Protein AF-A0A147B7X8-F1 (afdb_monomer)

Solvent-accessible surface area (backbone atoms only — not comparable to full-atom values): 8414 Å² total; per-residue (Å²): 122,71,86,78,55,72,88,76,62,73,96,59,93,81,81,57,44,70,44,78,50,53,72,69,54,29,62,69,20,53,75,64,99,87,59,79,82,54,94,42,54,42,34,24,42,62,77,42,62,67,70,49,80,91,42,62,67,34,79,42,70,47,73,46,97,89,67,48,78,41,76,50,23,33,30,76,48,64,52,85,49,54,84,46,90,69,46,33,38,33,18,44,26,45,75,69,42,41,68,60,52,55,50,48,71,70,24,69,88,37,72,71,54,34,51,57,53,58,71,67,50,75,65,58,47,78,79,54,41,92,52,58,70,77,76,78,110

Organism: NCBI:txid360319

Secondary structure (DSSP, 8-state):
--TT-GGG--SS----EEEEPPHHHHHHH---SS-SPPTTEEEEEEEES---GGGTT-EEEEE-TTS-EEEEEEEEE--SSTT-TTS-EEEEEHHHHHHHHHHHHHHTT-HHHHHHHHHTS--HHHHH-S-GGGT--

Foldseek 3Di:
DQPPPPVPDDPDDDDFDKDFDDQVLQQQQADDPADGDDPQKTWIDTPGDWDDLVCQQPFDWDQDPVGDIDTQFGFHDADSPGPPRSHTGITGGPVVCVVLVVLCVVCVVPPVSNVVSVVPPPPVCSVCNPCCVVNND

Structure (mmCIF, N/CA/C/O backbone):
data_AF-A0A147B7X8-F1
#
_entry.id   AF-A0A147B7X8-F1
#
loop_
_atom_site.group_PDB
_atom_site.id
_atom_site.type_symbol
_atom_site.label_atom_id
_atom_site.label_alt_id
_atom_site.label_comp_id
_atom_site.label_asym_id
_atom_site.label_entity_id
_atom_site.label_seq_id
_atom_site.pdbx_PDB_ins_code
_atom_site.Cartn_x
_atom_site.Cartn_y
_atom_site.Cartn_z
_atom_site.occupancy
_atom_site.B_iso_or_equiv
_atom_site.auth_seq_id
_atom_site.auth_comp_id
_atom_site.auth_asym_id
_atom_site.auth_atom_id
_atom_site.pdbx_PDB_model_num
ATOM 1 N N . THR A 1 1 ? 10.239 11.607 -16.639 1.00 50.25 1 THR A N 1
ATOM 2 C CA . THR A 1 1 ? 9.540 12.901 -16.624 1.00 50.25 1 THR A CA 1
ATOM 3 C C . THR A 1 1 ? 9.270 13.270 -15.187 1.00 50.25 1 THR A C 1
ATOM 5 O O . THR A 1 1 ? 9.024 12.400 -14.356 1.00 50.25 1 THR A O 1
ATOM 8 N N . ASP A 1 2 ? 9.423 14.541 -14.876 1.00 51.97 2 ASP A N 1
ATOM 9 C CA . ASP A 1 2 ? 9.331 15.097 -13.540 1.00 51.97 2 ASP A CA 1
ATOM 10 C C . ASP A 1 2 ? 7.841 15.325 -13.269 1.00 51.97 2 ASP A C 1
ATOM 12 O O . ASP A 1 2 ? 7.163 16.020 -14.020 1.00 51.97 2 ASP A O 1
ATOM 16 N N . ALA A 1 3 ? 7.307 14.690 -12.229 1.00 53.94 3 ALA A N 1
ATOM 17 C CA . ALA A 1 3 ? 5.871 14.491 -12.006 1.00 53.94 3 ALA A CA 1
ATOM 18 C C . ALA A 1 3 ? 5.062 15.749 -11.601 1.00 53.94 3 ALA A C 1
ATOM 20 O O . ALA A 1 3 ? 4.069 15.633 -10.891 1.00 53.94 3 ALA A O 1
ATOM 21 N N . TRP A 1 4 ? 5.509 16.943 -11.991 1.00 56.34 4 TRP A N 1
ATOM 22 C CA . TRP A 1 4 ? 4.797 18.214 -11.796 1.00 56.34 4 TRP A CA 1
ATOM 23 C C . TRP A 1 4 ? 4.257 18.806 -13.102 1.00 56.34 4 TRP A C 1
ATOM 25 O O . TRP A 1 4 ? 3.535 19.799 -13.070 1.00 56.34 4 TRP A O 1
ATOM 35 N N . ASP A 1 5 ? 4.594 18.216 -14.250 1.00 63.38 5 ASP A N 1
ATOM 36 C CA . ASP A 1 5 ? 4.048 18.638 -15.534 1.00 63.38 5 ASP A CA 1
ATOM 37 C C . ASP A 1 5 ? 2.617 18.107 -15.702 1.00 63.38 5 ASP A C 1
ATOM 39 O O . ASP A 1 5 ? 2.396 16.944 -16.060 1.00 63.38 5 ASP A O 1
ATOM 43 N N . SER A 1 6 ? 1.636 18.970 -15.436 1.00 62.78 6 SER A N 1
ATOM 44 C CA . SER A 1 6 ? 0.208 18.665 -15.568 1.00 62.78 6 SER A CA 1
ATOM 45 C C . SER A 1 6 ? -0.198 18.264 -16.990 1.00 62.78 6 SER A C 1
ATOM 47 O O . SER A 1 6 ? -1.221 17.603 -17.159 1.00 62.78 6 SER A O 1
ATOM 49 N N . SER A 1 7 ? 0.613 18.587 -18.007 1.00 64.75 7 SER A N 1
ATOM 50 C CA . SER A 1 7 ? 0.368 18.168 -19.391 1.00 64.75 7 SER A CA 1
ATOM 51 C C . SER A 1 7 ? 0.548 16.660 -19.613 1.00 64.75 7 SER A C 1
ATOM 53 O O . SER A 1 7 ? 0.085 16.127 -20.619 1.00 64.75 7 SER A O 1
ATOM 55 N N . SER A 1 8 ? 1.168 15.961 -18.655 1.00 70.56 8 SER A N 1
ATOM 56 C CA . SER A 1 8 ? 1.375 14.508 -18.685 1.00 70.56 8 SER A CA 1
ATOM 57 C C . SER A 1 8 ? 0.292 13.695 -17.960 1.00 70.56 8 SER A C 1
ATOM 59 O O . SER A 1 8 ? 0.359 12.464 -17.953 1.00 70.56 8 SER A O 1
ATOM 61 N N . LEU A 1 9 ? -0.713 14.350 -17.363 1.00 79.12 9 LEU A N 1
ATOM 62 C CA . LEU A 1 9 ? -1.795 13.677 -16.640 1.00 79.12 9 LEU A CA 1
ATOM 63 C C . LEU A 1 9 ? -2.852 13.108 -17.590 1.00 79.12 9 LEU A C 1
ATOM 65 O O . LEU A 1 9 ? -3.334 13.785 -18.500 1.00 79.12 9 LEU A O 1
ATOM 69 N N . SER A 1 10 ? -3.267 11.868 -17.331 1.00 84.94 10 SER A N 1
ATOM 70 C CA . SER A 1 10 ? -4.380 11.252 -18.050 1.00 84.94 10 SER A CA 1
ATOM 71 C C . SER A 1 10 ? -5.718 11.811 -17.568 1.00 84.94 10 SER A C 1
ATOM 73 O O . SER A 1 10 ? -5.961 11.920 -16.370 1.00 84.94 10 SER A O 1
ATOM 75 N N . GLN A 1 11 ? -6.614 12.113 -18.510 1.00 88.44 11 GLN A N 1
ATOM 76 C CA . GLN A 1 11 ? -8.005 12.497 -18.226 1.00 88.44 11 GLN A CA 1
ATOM 77 C C . GLN A 1 11 ? -8.935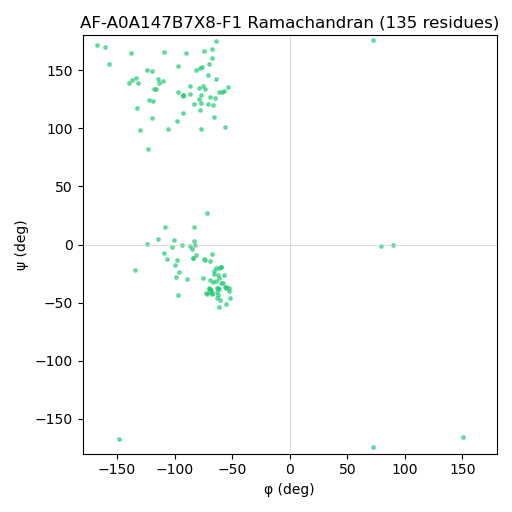 11.283 -18.058 1.00 88.44 11 GLN A C 1
ATOM 79 O O . GLN A 1 11 ? -10.122 11.435 -17.778 1.00 88.44 11 GLN A O 1
ATOM 84 N N . VAL A 1 12 ? -8.413 10.074 -18.267 1.00 91.75 12 VAL A N 1
ATOM 85 C CA . VAL A 1 12 ? -9.138 8.813 -18.095 1.00 91.75 12 VAL A CA 1
ATOM 86 C C . VAL A 1 12 ? -8.397 7.919 -17.113 1.00 91.75 12 VAL A C 1
ATOM 88 O O . VAL A 1 12 ? -7.170 7.983 -17.013 1.00 91.75 12 VAL A O 1
ATOM 91 N N . LEU A 1 13 ? -9.144 7.077 -16.397 1.00 92.38 13 LEU A N 1
ATOM 92 C CA . LEU A 1 13 ? -8.565 6.128 -15.453 1.00 92.38 13 LEU A CA 1
ATOM 93 C C . LEU A 1 13 ? -7.594 5.187 -16.175 1.00 92.38 13 LEU A C 1
ATOM 95 O O . LEU A 1 13 ? -7.931 4.600 -17.204 1.00 92.38 13 LEU A O 1
ATOM 99 N N . MET A 1 14 ? -6.404 5.043 -15.601 1.00 93.56 14 MET A N 1
ATOM 100 C CA . MET A 1 14 ? -5.349 4.170 -16.101 1.00 93.56 14 MET A CA 1
ATOM 101 C C . MET A 1 14 ? -5.169 2.970 -15.172 1.00 93.56 14 MET A C 1
ATOM 103 O O . MET A 1 14 ? -5.646 2.958 -14.040 1.00 93.56 14 MET A O 1
ATOM 107 N N . GLN A 1 15 ? -4.455 1.959 -15.657 1.00 94.31 15 GLN A N 1
ATOM 108 C CA . GLN A 1 15 ? -4.084 0.785 -14.879 1.00 94.31 15 GLN A CA 1
ATOM 109 C C . GLN A 1 15 ? -2.594 0.505 -15.067 1.00 94.31 15 GLN A C 1
ATOM 111 O O . GLN A 1 15 ? -2.084 0.581 -16.186 1.00 94.31 15 GLN A O 1
ATOM 116 N N . ALA A 1 16 ? -1.923 0.145 -13.974 1.00 94.19 16 ALA A N 1
ATOM 117 C CA . ALA A 1 16 ? -0.580 -0.412 -13.991 1.00 94.19 16 ALA A CA 1
ATOM 118 C C . ALA A 1 16 ? -0.611 -1.858 -13.483 1.00 94.19 16 ALA A C 1
ATOM 120 O O . ALA A 1 16 ? -1.364 -2.195 -12.567 1.00 94.19 16 ALA A O 1
ATOM 121 N N . GLU A 1 17 ? 0.203 -2.715 -14.085 1.00 96.19 17 GLU A N 1
ATOM 122 C CA . GLU A 1 17 ? 0.459 -4.060 -13.585 1.00 96.19 17 GLU A CA 1
ATOM 123 C C . GLU A 1 17 ? 1.686 -4.040 -12.680 1.00 96.19 17 GLU A C 1
ATOM 125 O O . GLU A 1 17 ? 2.750 -3.556 -13.075 1.00 96.19 17 GLU A O 1
ATOM 130 N N . MET A 1 18 ? 1.526 -4.578 -11.473 1.00 95.31 18 MET A N 1
ATOM 131 C CA . MET A 1 18 ? 2.523 -4.521 -10.411 1.00 95.31 18 MET A CA 1
ATOM 132 C C . MET A 1 18 ? 2.987 -5.928 -10.031 1.00 95.31 18 MET A C 1
ATOM 134 O O . MET A 1 18 ? 2.174 -6.823 -9.800 1.00 95.31 18 MET A O 1
ATOM 138 N N . GLU A 1 19 ? 4.296 -6.108 -9.899 1.00 95.94 19 GLU A N 1
ATOM 139 C CA . GLU A 1 19 ? 4.913 -7.291 -9.305 1.00 95.94 19 GLU A CA 1
ATOM 140 C C . GLU A 1 19 ? 5.143 -7.050 -7.809 1.00 95.94 19 GLU A C 1
ATOM 142 O O . GLU A 1 19 ? 5.768 -6.055 -7.439 1.00 95.94 19 GLU A O 1
ATOM 147 N N . VAL A 1 20 ? 4.692 -7.969 -6.950 1.00 96.50 20 VAL A N 1
ATOM 148 C CA . VAL A 1 20 ? 5.033 -7.969 -5.516 1.00 96.50 20 VAL A CA 1
ATOM 149 C C . VAL A 1 20 ? 6.453 -8.504 -5.330 1.00 96.50 20 VAL A C 1
ATOM 151 O O . VAL A 1 20 ? 6.796 -9.575 -5.833 1.00 96.50 20 VAL A O 1
ATOM 154 N N . LEU A 1 21 ? 7.289 -7.760 -4.608 1.00 96.12 21 LEU A N 1
ATOM 155 C CA . LEU A 1 21 ? 8.690 -8.112 -4.387 1.00 96.12 21 LEU A CA 1
ATOM 156 C C . LEU A 1 21 ? 8.842 -9.139 -3.257 1.00 96.12 21 LEU A C 1
ATOM 158 O O . LEU A 1 21 ? 8.079 -9.140 -2.295 1.00 96.12 21 LEU A O 1
ATOM 162 N N . SER A 1 22 ? 9.884 -9.973 -3.340 1.00 95.25 22 SER A N 1
ATOM 163 C CA . SER A 1 22 ? 10.314 -10.784 -2.194 1.00 95.25 22 SER A CA 1
ATOM 164 C C . SER A 1 22 ? 10.876 -9.889 -1.079 1.00 95.25 22 SER A C 1
ATOM 166 O O . SER A 1 22 ? 11.312 -8.769 -1.377 1.00 95.25 22 SER A O 1
ATOM 168 N N . PRO A 1 23 ? 10.949 -10.364 0.176 1.00 90.75 23 PRO A N 1
ATOM 169 C CA . PRO A 1 23 ? 11.540 -9.602 1.277 1.00 90.75 23 PRO A CA 1
ATOM 170 C C . PRO A 1 23 ? 12.956 -9.086 0.977 1.00 90.75 23 PRO A C 1
ATOM 172 O O . PRO A 1 23 ? 13.272 -7.932 1.253 1.00 90.75 23 PRO A O 1
ATOM 175 N N . GLU A 1 24 ? 13.797 -9.888 0.320 1.00 92.19 24 GLU A N 1
ATOM 176 C CA . GLU A 1 24 ? 15.175 -9.511 -0.027 1.00 92.19 24 GLU A CA 1
ATOM 177 C C . GLU A 1 24 ? 15.200 -8.395 -1.075 1.00 92.19 24 GLU A C 1
ATOM 179 O O . GLU A 1 24 ? 15.986 -7.449 -0.983 1.00 92.19 24 GLU A O 1
ATOM 184 N N . ARG A 1 25 ? 14.320 -8.485 -2.082 1.00 93.69 25 ARG A N 1
ATOM 185 C CA . ARG A 1 25 ? 14.181 -7.451 -3.115 1.00 93.69 25 ARG A CA 1
ATOM 186 C C . ARG A 1 25 ? 13.574 -6.176 -2.543 1.00 93.69 25 ARG A C 1
ATOM 188 O O . ARG A 1 25 ? 14.026 -5.101 -2.916 1.00 93.69 25 ARG A O 1
ATOM 195 N N . CYS A 1 26 ? 12.605 -6.291 -1.638 1.00 92.44 26 CYS A N 1
ATOM 196 C CA . CYS A 1 26 ? 12.027 -5.167 -0.911 1.00 92.44 26 CYS A CA 1
ATOM 197 C C . CYS A 1 26 ? 13.099 -4.474 -0.072 1.00 92.44 26 CYS A C 1
ATOM 199 O O . CYS A 1 26 ? 13.364 -3.309 -0.309 1.00 92.44 26 CYS A O 1
ATOM 201 N N . SER A 1 27 ? 13.830 -5.187 0.788 1.00 89.31 27 SER A N 1
ATOM 202 C CA . SER A 1 27 ? 14.930 -4.615 1.582 1.00 89.31 27 SER A CA 1
ATOM 203 C C . SER A 1 27 ? 15.997 -3.923 0.716 1.00 89.31 27 SER A C 1
ATOM 205 O O . SER A 1 27 ? 16.512 -2.858 1.064 1.00 89.31 27 SER A O 1
ATOM 207 N N . ARG A 1 28 ? 16.303 -4.489 -0.459 1.00 90.56 28 ARG A N 1
ATOM 208 C CA . ARG A 1 28 ? 17.246 -3.889 -1.407 1.00 90.56 28 ARG A CA 1
ATOM 209 C C . ARG A 1 28 ? 16.693 -2.644 -2.101 1.00 90.56 28 ARG A C 1
ATOM 211 O O . ARG A 1 28 ? 17.458 -1.703 -2.273 1.00 90.56 28 ARG A O 1
ATOM 218 N N . ASP A 1 29 ? 15.438 -2.646 -2.539 1.00 90.50 29 ASP A N 1
ATOM 219 C CA . ASP A 1 29 ? 14.862 -1.599 -3.402 1.00 90.50 29 ASP A CA 1
ATOM 220 C C . ASP A 1 29 ? 14.064 -0.548 -2.599 1.00 90.50 29 ASP A C 1
ATOM 222 O O . ASP A 1 29 ? 13.754 0.538 -3.098 1.00 90.50 29 ASP A O 1
ATOM 226 N N . PHE A 1 30 ? 13.766 -0.837 -1.332 1.00 86.50 30 PHE A N 1
ATOM 227 C CA . PHE A 1 30 ? 13.255 0.109 -0.353 1.00 86.50 30 PHE A CA 1
ATOM 228 C C . PHE A 1 30 ? 14.381 1.075 0.015 1.00 86.50 30 PHE A C 1
ATOM 230 O O . PHE A 1 30 ? 15.486 0.701 0.427 1.00 86.50 30 PHE A O 1
ATOM 237 N N . ARG A 1 31 ? 14.126 2.358 -0.219 1.00 75.31 31 ARG A N 1
ATOM 238 C CA . ARG A 1 31 ? 15.089 3.435 -0.001 1.00 75.31 31 ARG A CA 1
ATOM 239 C C . ARG A 1 31 ? 14.381 4.509 0.826 1.00 75.31 31 ARG A C 1
ATOM 241 O O . ARG A 1 31 ? 13.614 5.263 0.227 1.00 75.31 31 ARG A O 1
ATOM 248 N N . PRO A 1 32 ? 14.587 4.534 2.150 1.00 63.88 32 PRO A N 1
ATOM 249 C CA . PRO A 1 32 ? 13.851 5.380 3.092 1.00 63.88 32 PRO A CA 1
ATOM 250 C C . PRO A 1 32 ? 14.040 6.897 2.900 1.00 63.88 32 PRO A C 1
ATOM 252 O O . PRO A 1 32 ? 14.848 7.334 2.069 1.00 63.88 32 PRO A O 1
ATOM 255 N N . PRO A 1 33 ? 13.296 7.697 3.687 1.00 52.88 33 PRO A N 1
ATOM 256 C CA . PRO A 1 33 ? 13.963 8.515 4.706 1.00 52.88 33 PRO A CA 1
ATOM 257 C C . PRO A 1 33 ? 13.994 7.917 6.134 1.00 52.88 33 PRO A C 1
ATOM 259 O O . PRO A 1 33 ? 14.964 8.194 6.831 1.00 52.88 33 PRO A O 1
ATOM 262 N N . ASP A 1 34 ? 13.084 7.006 6.526 1.00 55.88 34 ASP A N 1
ATOM 263 C CA . ASP A 1 34 ? 12.898 6.638 7.950 1.00 55.88 34 ASP A CA 1
ATOM 264 C C . ASP A 1 34 ? 13.226 5.200 8.437 1.00 55.88 34 ASP A C 1
ATOM 266 O O . ASP A 1 34 ? 13.036 4.928 9.621 1.00 55.88 34 ASP A O 1
ATOM 270 N N . GLY A 1 35 ? 13.769 4.275 7.630 1.00 70.00 35 GLY A N 1
ATOM 271 C CA . GLY A 1 35 ? 14.153 2.939 8.139 1.00 70.00 35 GLY A CA 1
ATOM 272 C C . GLY A 1 35 ? 14.083 1.783 7.134 1.00 70.00 35 GLY A C 1
ATOM 273 O O . GLY A 1 35 ? 14.052 2.026 5.929 1.00 70.00 35 GLY A O 1
ATOM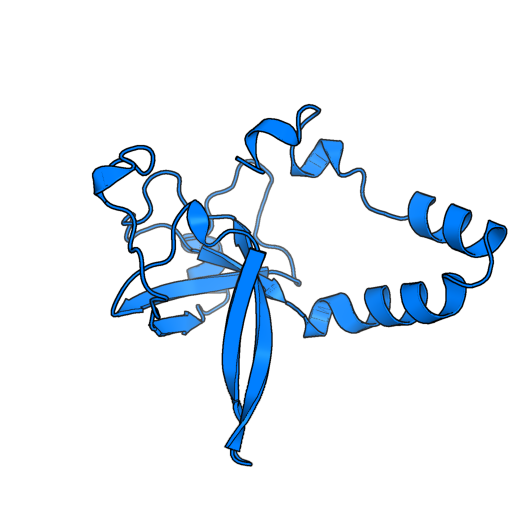 274 N N . PRO A 1 36 ? 14.133 0.516 7.585 1.00 82.06 36 PRO A N 1
ATOM 275 C CA . PRO A 1 36 ? 13.761 -0.627 6.748 1.00 82.06 36 PRO A CA 1
ATOM 276 C C . PRO A 1 36 ? 12.252 -0.617 6.439 1.00 82.06 36 PRO A C 1
ATOM 278 O O . PRO A 1 36 ? 11.503 0.138 7.049 1.00 82.06 36 PRO A O 1
ATOM 281 N N . ALA A 1 37 ? 11.819 -1.456 5.495 1.00 84.75 37 ALA A N 1
ATOM 282 C CA . ALA A 1 37 ? 10.394 -1.713 5.288 1.00 84.75 37 ALA A CA 1
ATOM 283 C C . ALA A 1 37 ? 9.795 -2.394 6.528 1.00 84.75 37 ALA A C 1
ATOM 285 O O . ALA A 1 37 ? 10.451 -3.242 7.140 1.00 84.75 37 ALA A O 1
ATOM 286 N N . GLU A 1 38 ? 8.567 -2.028 6.864 1.00 85.94 38 GLU A N 1
ATOM 287 C CA . GLU A 1 38 ? 7.820 -2.560 8.000 1.00 85.94 38 GLU A CA 1
ATOM 288 C C . GLU A 1 38 ? 6.991 -3.788 7.592 1.00 85.94 38 GLU A C 1
ATOM 290 O O . GLU A 1 38 ? 6.733 -4.024 6.412 1.00 85.94 38 GLU A O 1
ATOM 295 N N . ASP A 1 39 ? 6.510 -4.570 8.561 1.00 86.25 39 ASP A N 1
ATOM 296 C CA . ASP A 1 39 ? 5.732 -5.794 8.282 1.00 86.25 39 ASP A CA 1
ATOM 297 C C . ASP A 1 39 ? 4.393 -5.521 7.568 1.00 86.25 39 ASP A C 1
ATOM 299 O O . ASP A 1 39 ? 3.808 -6.409 6.943 1.00 86.25 39 ASP A O 1
ATOM 303 N N . TYR A 1 40 ? 3.894 -4.286 7.648 1.00 89.19 40 TYR A N 1
ATOM 304 C CA . TYR A 1 40 ? 2.704 -3.847 6.924 1.00 89.19 40 TYR A CA 1
ATOM 305 C C . TYR A 1 40 ? 3.002 -3.340 5.506 1.00 89.19 40 TYR A C 1
ATOM 307 O O . TYR A 1 40 ? 2.060 -2.995 4.791 1.00 89.19 40 TYR A O 1
ATOM 315 N N . ASP A 1 41 ? 4.263 -3.308 5.073 1.00 91.62 41 ASP A N 1
ATOM 316 C CA . ASP A 1 41 ? 4.648 -2.829 3.750 1.00 91.62 41 ASP A CA 1
ATOM 317 C C . ASP A 1 41 ? 4.578 -3.921 2.684 1.00 91.62 41 ASP A C 1
ATOM 319 O O . ASP A 1 41 ? 5.173 -4.994 2.777 1.00 91.62 41 ASP A O 1
ATOM 323 N N . ILE A 1 42 ? 3.910 -3.593 1.582 1.00 95.75 42 ILE A N 1
ATOM 324 C CA . ILE A 1 42 ? 3.928 -4.363 0.344 1.00 95.75 42 ILE A CA 1
ATOM 325 C C . ILE A 1 42 ? 4.781 -3.596 -0.663 1.00 95.75 42 ILE A C 1
ATOM 327 O O . ILE A 1 42 ? 4.326 -2.652 -1.314 1.00 95.75 42 ILE A O 1
ATOM 331 N N . CYS A 1 43 ? 6.031 -4.025 -0.811 1.00 95.12 43 CYS A N 1
ATOM 332 C CA . CYS A 1 43 ? 6.917 -3.536 -1.858 1.00 95.12 43 CYS A CA 1
ATOM 333 C C . CYS A 1 43 ? 6.527 -4.097 -3.227 1.00 95.12 43 CYS A C 1
ATOM 335 O O . CYS A 1 43 ? 6.367 -5.308 -3.400 1.00 95.12 43 CYS A O 1
ATOM 337 N N . THR A 1 44 ? 6.484 -3.226 -4.229 1.00 95.75 44 THR A N 1
ATOM 338 C CA . THR A 1 44 ? 6.142 -3.586 -5.605 1.00 95.75 44 THR A CA 1
ATOM 339 C C . THR A 1 44 ? 7.035 -2.900 -6.638 1.00 95.75 44 THR A C 1
ATOM 341 O O . THR A 1 44 ? 7.728 -1.921 -6.337 1.00 95.75 44 THR A O 1
ATOM 344 N N . LYS A 1 45 ? 7.002 -3.407 -7.875 1.00 93.69 45 LYS A N 1
ATOM 345 C CA . LYS A 1 45 ? 7.529 -2.737 -9.074 1.00 93.69 45 LYS A CA 1
ATOM 346 C C . LYS A 1 45 ? 6.535 -2.805 -10.225 1.00 93.69 45 LYS A C 1
ATOM 348 O O . LYS A 1 45 ?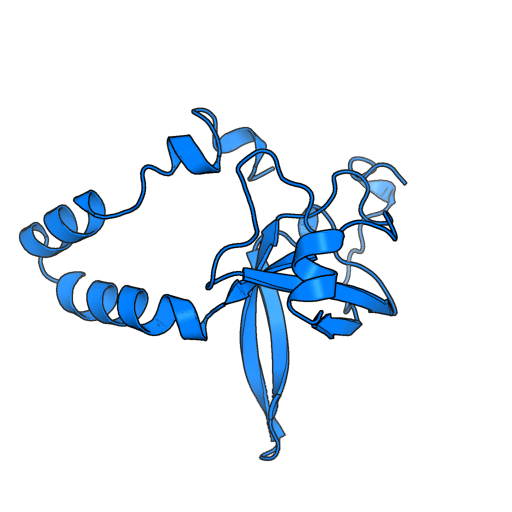 5.862 -3.817 -10.395 1.00 93.69 45 LYS A O 1
ATOM 353 N N . GLY A 1 46 ? 6.464 -1.737 -11.017 1.00 92.00 46 GLY A N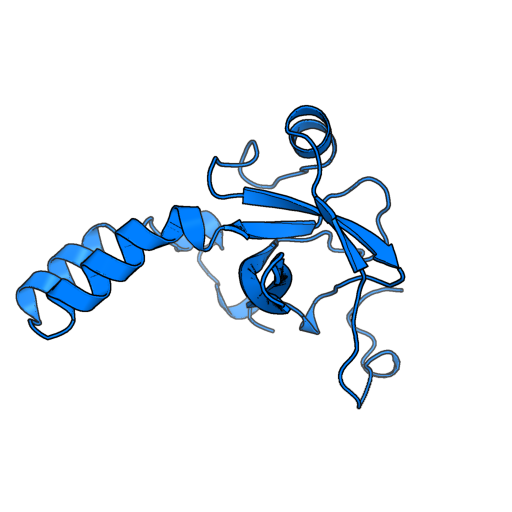 1
ATOM 354 C CA . GLY A 1 46 ? 5.661 -1.713 -12.238 1.00 92.00 46 GLY A CA 1
ATOM 355 C C . GLY A 1 46 ? 6.266 -2.619 -13.310 1.00 92.00 46 GLY A C 1
ATOM 356 O O . GLY A 1 46 ? 7.447 -2.495 -13.633 1.00 92.00 46 GLY A O 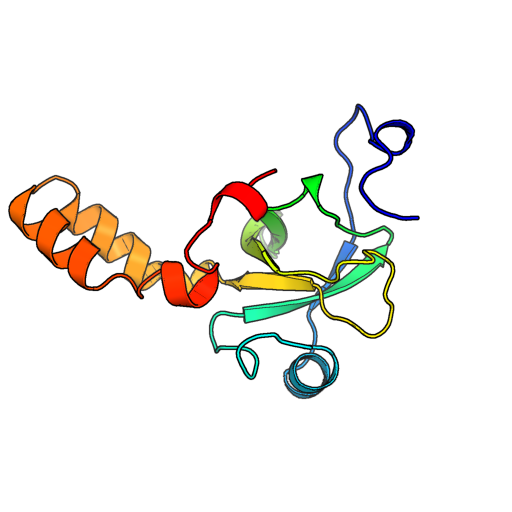1
ATOM 357 N N . VAL A 1 47 ? 5.455 -3.527 -13.847 1.00 92.56 47 VAL A N 1
ATOM 358 C CA . VAL A 1 47 ? 5.797 -4.396 -14.986 1.00 92.56 47 VAL A CA 1
ATOM 359 C C . VAL A 1 47 ? 5.250 -3.796 -16.279 1.00 92.56 47 VAL A C 1
ATOM 361 O O . VAL A 1 47 ? 5.956 -3.716 -17.285 1.00 92.56 47 VAL A O 1
ATOM 364 N N . HIS A 1 48 ? 4.008 -3.308 -16.233 1.00 91.25 48 HIS A N 1
ATOM 365 C CA . HIS A 1 48 ? 3.358 -2.604 -17.333 1.00 91.25 48 HIS A CA 1
ATOM 366 C C . HIS A 1 48 ? 2.704 -1.328 -16.818 1.00 91.25 48 HIS A C 1
ATOM 368 O O . HIS A 1 48 ? 1.792 -1.377 -15.999 1.00 91.25 48 HIS A O 1
ATOM 374 N N . GLY A 1 49 ? 3.168 -0.179 -17.306 1.00 88.69 49 GLY A N 1
ATOM 375 C CA . GLY A 1 49 ? 2.800 1.105 -16.717 1.00 88.69 49 GLY A CA 1
ATOM 376 C C . GLY A 1 49 ? 3.476 1.326 -15.364 1.00 88.69 49 GLY A C 1
ATOM 377 O O . GLY A 1 49 ? 4.354 0.568 -14.949 1.00 88.69 49 GLY A O 1
ATOM 378 N N . ASN A 1 50 ? 3.110 2.417 -14.702 1.00 88.75 50 ASN A N 1
ATOM 379 C CA . ASN A 1 50 ? 3.672 2.785 -13.413 1.00 88.75 50 ASN A CA 1
ATOM 380 C C . ASN A 1 50 ? 2.709 3.707 -12.664 1.00 88.75 50 ASN A C 1
ATOM 382 O O . ASN A 1 50 ? 1.927 4.402 -13.310 1.00 88.75 50 ASN A O 1
ATOM 386 N N . VAL A 1 51 ? 2.797 3.732 -11.336 1.00 88.88 51 VAL A N 1
ATOM 387 C CA . VAL A 1 51 ? 2.046 4.686 -10.506 1.00 88.88 51 VAL A CA 1
ATOM 388 C C . VAL A 1 51 ? 2.928 5.882 -10.161 1.00 88.88 51 VAL A C 1
ATOM 390 O O . VAL A 1 51 ? 4.162 5.795 -10.158 1.00 88.88 51 VAL A O 1
ATOM 393 N N . CYS A 1 52 ? 2.306 7.023 -9.906 1.00 86.94 52 CYS A N 1
ATOM 394 C CA . CYS A 1 52 ? 3.004 8.272 -9.648 1.00 86.94 52 CYS A CA 1
ATOM 395 C C . CYS A 1 52 ? 2.216 9.158 -8.672 1.00 86.94 52 CYS A C 1
ATOM 397 O O . CYS A 1 52 ? 1.290 8.703 -8.012 1.00 86.94 52 CYS A O 1
ATOM 399 N N . LYS A 1 53 ? 2.600 10.431 -8.534 1.00 79.44 53 LYS A N 1
ATOM 400 C CA . LYS A 1 53 ? 2.112 11.322 -7.462 1.00 79.44 53 LYS A CA 1
ATOM 401 C C . LYS A 1 53 ? 0.587 11.414 -7.332 1.00 79.44 53 LYS A C 1
ATOM 403 O O . LYS A 1 53 ? 0.086 11.452 -6.215 1.00 79.44 53 LYS A O 1
ATOM 408 N N . HIS A 1 54 ? -0.131 11.394 -8.453 1.00 84.94 54 HIS A N 1
ATOM 409 C CA . HIS A 1 54 ? -1.594 11.509 -8.485 1.00 84.94 54 HIS A CA 1
ATOM 410 C C . HIS A 1 54 ? -2.323 10.183 -8.212 1.00 84.94 54 HIS A C 1
ATOM 412 O O . HIS A 1 54 ? -3.548 10.163 -8.172 1.00 84.94 54 HIS A O 1
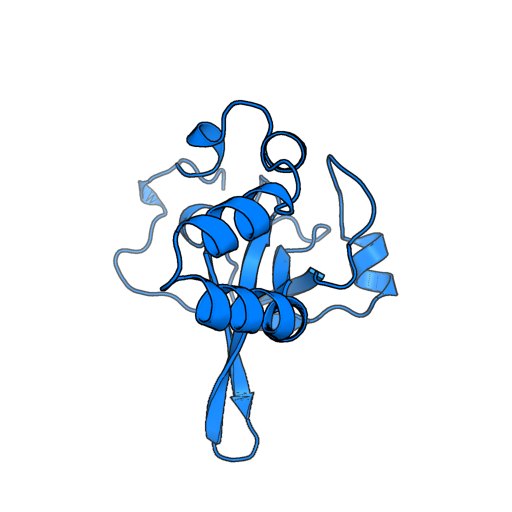ATOM 418 N N . ASP A 1 55 ? -1.580 9.097 -7.993 1.00 89.62 55 ASP A N 1
ATOM 419 C CA . ASP A 1 55 ? -2.114 7.790 -7.609 1.00 89.62 55 ASP A CA 1
ATOM 420 C C . ASP A 1 55 ? -1.968 7.530 -6.098 1.00 89.62 55 ASP A C 1
ATOM 422 O O . ASP A 1 55 ? -2.276 6.433 -5.633 1.00 89.62 55 ASP A O 1
ATOM 426 N N . SER A 1 56 ? -1.466 8.499 -5.318 1.00 89.88 56 SER A N 1
ATOM 427 C CA . SER A 1 56 ? -1.310 8.379 -3.859 1.00 89.88 56 SER A CA 1
ATOM 428 C C . SER A 1 56 ? -2.657 8.064 -3.197 1.00 89.88 56 SER A C 1
ATOM 430 O O . SER A 1 56 ? -3.668 8.693 -3.500 1.00 89.88 56 SER A O 1
ATOM 432 N N . GLY A 1 57 ? -2.693 7.065 -2.313 1.00 92.88 57 GLY A N 1
ATOM 433 C CA . GLY A 1 57 ? -3.932 6.503 -1.762 1.00 92.88 57 GLY A CA 1
ATOM 434 C C . GLY A 1 57 ? -4.653 5.516 -2.693 1.00 92.88 57 GLY A C 1
ATOM 435 O O . GLY A 1 57 ? -5.685 4.958 -2.326 1.00 92.88 57 GLY A O 1
ATOM 436 N N . GLY A 1 58 ? -4.123 5.277 -3.894 1.00 95.06 58 GLY A N 1
ATOM 437 C CA . GLY A 1 58 ? -4.694 4.381 -4.892 1.00 95.06 58 GLY A CA 1
ATOM 438 C C . GLY A 1 58 ? -4.601 2.895 -4.511 1.00 95.06 58 GLY A C 1
ATOM 439 O O . GLY A 1 58 ? -3.727 2.494 -3.733 1.00 95.06 58 GLY A O 1
ATOM 440 N N . PRO A 1 59 ? -5.494 2.049 -5.057 1.00 97.12 59 PRO A N 1
ATOM 441 C CA . PRO A 1 59 ? -5.625 0.664 -4.628 1.00 97.12 59 PRO A CA 1
ATOM 442 C C . PRO A 1 59 ? -4.660 -0.288 -5.354 1.00 97.12 59 PRO A C 1
ATOM 444 O O . PRO A 1 59 ? -4.563 -0.288 -6.580 1.00 97.12 59 PRO A O 1
ATOM 447 N N . LEU A 1 60 ? -4.034 -1.198 -4.604 1.00 97.88 60 LEU A N 1
ATOM 448 C CA . LEU A 1 60 ? -3.438 -2.425 -5.140 1.00 97.88 60 LEU A CA 1
ATOM 449 C C . LEU A 1 60 ? -4.470 -3.548 -5.061 1.00 97.88 60 LEU A C 1
ATOM 451 O O . LEU A 1 60 ? -4.837 -3.985 -3.968 1.00 97.88 60 LEU A O 1
ATOM 455 N N . VAL A 1 61 ? -4.930 -4.034 -6.213 1.00 97.88 61 VAL A N 1
ATOM 456 C CA . VAL A 1 61 ? -5.971 -5.068 -6.294 1.00 97.88 61 VAL A CA 1
ATOM 457 C C . VAL A 1 61 ? -5.483 -6.325 -6.996 1.00 97.88 61 VAL A C 1
ATOM 459 O O . VAL A 1 61 ? -4.672 -6.274 -7.919 1.00 97.88 61 VAL A O 1
ATOM 462 N N . ARG A 1 62 ? -6.031 -7.473 -6.595 1.00 96.75 62 ARG A N 1
ATOM 463 C CA . ARG A 1 62 ? -5.813 -8.754 -7.274 1.00 96.75 62 ARG A CA 1
ATOM 464 C C . ARG A 1 62 ? -7.121 -9.516 -7.399 1.00 96.75 62 ARG A C 1
ATOM 466 O O . ARG A 1 62 ? -7.939 -9.523 -6.481 1.00 96.75 62 ARG A O 1
ATOM 473 N N . LYS A 1 63 ? -7.302 -10.190 -8.534 1.00 97.06 63 LYS A N 1
ATOM 474 C CA . LYS A 1 63 ? -8.428 -11.100 -8.737 1.00 97.06 63 LYS A CA 1
ATOM 475 C C . LYS A 1 63 ? -8.169 -12.425 -8.013 1.00 97.06 63 LYS A C 1
ATOM 477 O O . LYS A 1 63 ? -7.151 -13.077 -8.256 1.00 97.06 63 LYS A O 1
ATOM 482 N N . SER A 1 64 ? -9.057 -12.813 -7.106 1.00 95.31 64 SER A N 1
ATOM 483 C CA . SER A 1 64 ? -9.015 -14.089 -6.391 1.00 95.31 64 SER A CA 1
ATOM 484 C C . SER A 1 64 ? -9.443 -15.253 -7.289 1.00 95.31 64 SER A C 1
ATOM 486 O O . SER A 1 64 ? -9.998 -15.063 -8.373 1.00 95.31 64 SER A O 1
ATOM 488 N N . ALA A 1 65 ? -9.178 -16.484 -6.839 1.00 95.75 65 ALA A N 1
ATOM 489 C CA . ALA A 1 65 ? -9.481 -17.703 -7.597 1.00 95.75 65 ALA A CA 1
ATOM 490 C C . ALA A 1 65 ? -10.985 -17.886 -7.881 1.00 95.75 65 ALA A C 1
ATOM 492 O O . ALA A 1 65 ? -11.353 -18.455 -8.903 1.00 95.75 65 ALA A O 1
ATOM 493 N N . ASP A 1 66 ? -11.845 -17.363 -7.005 1.00 96.50 66 ASP A N 1
ATOM 494 C CA . ASP A 1 66 ? -13.305 -17.331 -7.161 1.00 96.50 66 ASP A CA 1
ATOM 495 C C . ASP A 1 66 ? -13.803 -16.154 -8.028 1.00 96.50 66 ASP A C 1
ATOM 497 O O . ASP A 1 66 ? -15.004 -15.970 -8.207 1.00 96.50 66 ASP A O 1
ATOM 501 N N . GLY A 1 67 ? -12.891 -15.350 -8.583 1.00 97.12 67 GLY A N 1
ATOM 502 C CA . GLY A 1 67 ? -13.188 -14.286 -9.537 1.00 97.12 67 GLY A CA 1
ATOM 503 C C . GLY A 1 67 ? -13.487 -12.909 -8.938 1.00 97.12 67 GLY A C 1
ATOM 504 O O . GLY A 1 67 ? -13.697 -11.972 -9.713 1.00 97.12 67 GLY A O 1
ATOM 505 N N . ARG A 1 68 ? -13.479 -12.750 -7.609 1.00 97.69 68 ARG A N 1
ATOM 506 C CA . ARG A 1 68 ? -13.653 -11.442 -6.952 1.00 97.69 68 ARG A CA 1
ATOM 507 C C . ARG A 1 68 ? -12.381 -10.599 -7.039 1.00 97.69 68 ARG A C 1
ATOM 509 O O . ARG A 1 68 ? -11.280 -11.127 -7.120 1.00 97.69 68 ARG A O 1
ATOM 516 N N . TRP A 1 69 ? -12.519 -9.278 -7.017 1.00 97.38 69 TRP A N 1
ATOM 517 C CA . TRP A 1 69 ? -11.380 -8.373 -6.855 1.00 97.38 69 TRP A CA 1
ATOM 518 C C . TRP A 1 69 ? -11.207 -8.044 -5.378 1.00 97.38 69 TRP A C 1
ATOM 520 O O . TRP A 1 69 ? -12.169 -7.656 -4.718 1.00 97.38 69 TRP A O 1
ATOM 530 N N . VAL A 1 70 ? -9.992 -8.222 -4.867 1.00 97.69 70 VAL A N 1
ATOM 531 C CA . VAL A 1 70 ? -9.652 -7.998 -3.460 1.00 97.69 70 VAL A CA 1
ATOM 532 C C . VAL A 1 70 ? -8.644 -6.861 -3.367 1.00 97.69 70 VAL A C 1
ATOM 534 O O . VAL A 1 70 ? -7.667 -6.837 -4.119 1.00 97.69 70 VAL A O 1
ATOM 537 N N . LEU A 1 71 ? -8.888 -5.928 -2.446 1.00 97.50 71 LEU A N 1
ATOM 538 C CA . LEU A 1 71 ? -7.959 -4.859 -2.100 1.00 97.50 71 LEU A CA 1
ATOM 539 C C . LEU A 1 71 ? -6.867 -5.418 -1.187 1.00 97.50 71 LEU A C 1
ATOM 541 O O . LEU A 1 71 ? -7.155 -5.840 -0.070 1.00 97.50 71 LEU A O 1
ATOM 545 N N . HIS A 1 72 ? -5.628 -5.409 -1.666 1.00 97.69 72 HIS A N 1
ATOM 546 C CA . HIS A 1 72 ? -4.462 -5.897 -0.933 1.00 97.69 72 HIS A CA 1
ATOM 547 C C . HIS A 1 72 ? -3.661 -4.778 -0.271 1.00 97.69 72 HIS A C 1
ATOM 549 O O . HIS A 1 72 ? -3.018 -5.021 0.747 1.00 97.69 72 HIS A O 1
ATOM 555 N N . GLY A 1 73 ? -3.693 -3.564 -0.819 1.00 97.00 73 GLY A N 1
ATOM 556 C CA . GLY A 1 73 ? -2.998 -2.446 -0.202 1.00 97.00 73 GLY A CA 1
ATOM 557 C C . GLY A 1 73 ? -3.363 -1.081 -0.761 1.00 97.00 73 GLY A C 1
ATOM 558 O O . GLY A 1 73 ? -4.061 -0.977 -1.770 1.00 97.00 73 GLY A O 1
ATOM 559 N N . VAL A 1 74 ? -2.873 -0.045 -0.086 1.00 96.75 74 VAL A N 1
ATOM 560 C CA . VAL A 1 74 ? -3.100 1.373 -0.403 1.00 96.75 74 VAL A CA 1
ATOM 561 C C . VAL A 1 74 ? -1.753 2.058 -0.627 1.00 96.75 74 VAL A C 1
ATOM 563 O O . VAL A 1 74 ? -0.877 1.963 0.233 1.00 96.75 74 VAL A O 1
ATOM 566 N N . LEU A 1 75 ? -1.555 2.706 -1.781 1.00 93.88 75 LEU A N 1
ATOM 567 C CA . LEU A 1 75 ? -0.280 3.347 -2.127 1.00 93.88 75 LEU A CA 1
ATOM 568 C C . LEU A 1 75 ? 0.001 4.501 -1.165 1.00 93.88 75 LEU A C 1
ATOM 570 O O . LEU A 1 75 ? -0.819 5.410 -1.064 1.00 93.88 75 LEU A O 1
ATOM 574 N N . TYR A 1 76 ? 1.164 4.512 -0.515 1.00 88.31 76 TYR A N 1
ATOM 575 C CA . TYR A 1 76 ? 1.520 5.618 0.385 1.00 88.31 76 TYR A CA 1
ATOM 576 C C . TYR A 1 76 ? 2.948 6.137 0.197 1.00 88.31 76 TYR A C 1
ATOM 578 O O . TYR A 1 76 ? 3.226 7.284 0.543 1.00 88.31 76 TYR A O 1
ATOM 586 N N . LEU A 1 77 ? 3.853 5.336 -0.377 1.00 87.75 77 LEU A N 1
ATOM 587 C CA . LEU A 1 77 ? 5.244 5.733 -0.568 1.00 87.75 77 LEU A CA 1
ATOM 588 C C . LEU A 1 77 ? 5.777 5.276 -1.927 1.00 87.75 77 LEU A C 1
ATOM 590 O O . LEU A 1 77 ? 5.546 4.161 -2.392 1.00 87.75 77 LEU A O 1
ATOM 594 N N . GLY A 1 78 ? 6.539 6.157 -2.568 1.00 87.06 78 GLY A N 1
ATOM 595 C CA . GLY A 1 78 ? 7.151 5.899 -3.862 1.00 87.06 78 GLY A CA 1
ATOM 596 C C . GLY A 1 78 ? 8.323 6.835 -4.153 1.00 87.06 78 GLY A C 1
ATOM 597 O O . GLY A 1 78 ? 8.567 7.802 -3.424 1.00 87.06 78 GLY A O 1
ATOM 598 N N . PRO A 1 79 ? 9.093 6.562 -5.216 1.00 84.06 79 PRO A N 1
ATOM 599 C CA . PRO A 1 79 ? 10.217 7.401 -5.594 1.00 84.06 79 PRO A CA 1
ATOM 600 C C . PRO A 1 79 ? 9.751 8.753 -6.153 1.00 84.06 79 PRO A C 1
ATOM 602 O O . PRO A 1 79 ? 8.772 8.838 -6.888 1.00 84.06 79 PRO A O 1
ATOM 605 N N . ARG A 1 80 ? 10.521 9.822 -5.889 1.00 79.62 80 ARG A N 1
ATOM 606 C CA . ARG A 1 80 ? 10.271 11.153 -6.487 1.00 79.62 80 ARG A CA 1
ATOM 607 C C . ARG A 1 80 ? 10.238 11.119 -8.017 1.00 79.62 80 ARG A C 1
ATOM 609 O O . ARG A 1 80 ? 9.479 11.864 -8.631 1.00 79.62 80 ARG A O 1
ATOM 616 N N . ILE A 1 81 ? 11.092 10.287 -8.611 1.00 83.88 81 ILE A N 1
ATOM 617 C CA . ILE A 1 81 ? 11.087 9.978 -10.039 1.00 83.88 81 ILE A CA 1
ATOM 618 C C . ILE A 1 81 ? 10.341 8.657 -10.182 1.00 83.88 81 ILE A C 1
ATOM 620 O O . ILE A 1 81 ? 10.873 7.606 -9.837 1.00 83.88 81 ILE A O 1
ATOM 624 N N . CYS A 1 82 ? 9.111 8.710 -10.687 1.00 84.25 82 CYS A N 1
ATOM 625 C CA . CYS A 1 82 ? 8.226 7.545 -10.721 1.00 84.25 82 CYS A CA 1
ATOM 626 C C . CYS A 1 82 ? 8.837 6.387 -11.525 1.00 84.25 82 CYS A C 1
ATOM 628 O O . CYS A 1 82 ? 8.716 5.233 -11.143 1.00 84.25 82 CYS A O 1
ATOM 630 N N . THR A 1 83 ? 9.610 6.688 -12.572 1.00 82.69 83 THR A N 1
ATOM 631 C CA . THR A 1 83 ? 10.277 5.699 -13.432 1.00 82.69 83 THR A CA 1
ATOM 632 C C . THR A 1 83 ? 11.612 5.169 -12.891 1.00 82.69 83 THR A C 1
ATOM 634 O O . THR A 1 83 ? 12.379 4.609 -13.670 1.00 82.69 83 THR A O 1
ATOM 637 N N . SER A 1 84 ? 11.944 5.369 -11.610 1.00 86.00 84 SER A N 1
ATOM 638 C CA . SER A 1 84 ? 13.176 4.837 -11.007 1.00 86.00 84 SER A CA 1
ATOM 639 C C . SER A 1 84 ? 13.148 3.300 -10.960 1.00 86.00 84 SER A C 1
ATOM 641 O O . SER A 1 84 ? 12.403 2.736 -10.159 1.00 86.00 84 SER A O 1
ATOM 643 N N . PRO A 1 85 ? 13.964 2.594 -11.768 1.00 82.06 85 PRO A N 1
ATOM 644 C CA . PRO A 1 85 ? 13.893 1.134 -11.877 1.00 82.06 85 PRO A CA 1
ATOM 645 C C . PRO A 1 85 ? 14.460 0.410 -10.648 1.00 82.06 85 PRO A C 1
ATOM 647 O O . PRO A 1 85 ? 14.272 -0.795 -10.490 1.00 82.06 85 PRO A O 1
ATOM 650 N N . ASP A 1 86 ? 15.176 1.123 -9.785 1.00 86.88 86 ASP A N 1
ATOM 651 C CA . ASP A 1 86 ? 15.879 0.638 -8.601 1.00 86.88 86 ASP A CA 1
ATOM 652 C C . ASP A 1 86 ? 15.135 0.930 -7.290 1.00 86.88 86 ASP A C 1
ATOM 654 O O . ASP A 1 86 ? 15.587 0.493 -6.234 1.00 86.88 86 ASP A O 1
ATOM 658 N N . ARG A 1 87 ? 13.980 1.607 -7.342 1.00 89.25 87 ARG A N 1
ATOM 659 C CA . ARG A 1 87 ? 13.177 1.931 -6.154 1.00 89.25 87 ARG A CA 1
ATOM 660 C C . ARG A 1 87 ? 11.840 1.202 -6.175 1.00 89.25 87 ARG A C 1
ATOM 662 O O . ARG A 1 87 ? 11.219 1.062 -7.225 1.00 89.25 87 ARG A O 1
ATOM 669 N N . ALA A 1 88 ? 11.427 0.706 -5.013 1.00 92.38 88 ALA A N 1
ATOM 670 C CA . ALA A 1 88 ? 10.121 0.086 -4.841 1.00 92.38 88 ALA A CA 1
ATOM 671 C C . ALA A 1 88 ? 9.010 1.141 -4.718 1.00 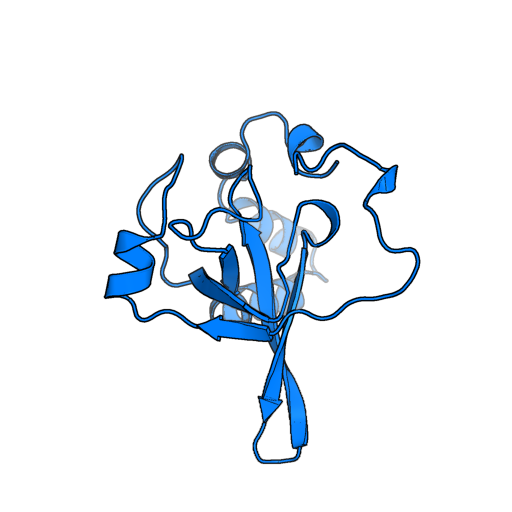92.38 88 ALA A C 1
ATOM 673 O O . ALA A 1 88 ? 9.229 2.250 -4.224 1.00 92.38 88 ALA A O 1
ATOM 674 N N . LEU A 1 89 ? 7.812 0.751 -5.140 1.00 92.56 89 LEU A N 1
ATOM 675 C CA . LEU A 1 89 ? 6.552 1.401 -4.797 1.00 92.56 89 LEU A CA 1
ATOM 676 C C . LEU A 1 89 ? 5.928 0.642 -3.636 1.00 92.56 89 LEU A C 1
ATOM 678 O O . LEU A 1 89 ? 5.859 -0.588 -3.682 1.00 92.56 89 LEU A O 1
ATOM 682 N N . VAL A 1 90 ? 5.499 1.353 -2.603 1.00 92.94 90 VAL A N 1
ATOM 683 C CA . VAL A 1 90 ? 5.150 0.755 -1.318 1.00 92.94 90 VAL A CA 1
ATOM 684 C C . VAL A 1 90 ? 3.690 1.027 -1.001 1.00 92.94 90 VAL A C 1
ATOM 686 O O . VAL A 1 90 ? 3.228 2.173 -0.965 1.00 92.94 90 VAL A O 1
ATOM 689 N N . PHE A 1 91 ? 2.969 -0.065 -0.784 1.00 94.75 91 PHE A N 1
ATOM 690 C CA . PHE A 1 91 ? 1.570 -0.067 -0.399 1.00 94.75 91 PHE A CA 1
ATOM 691 C C . PHE A 1 91 ? 1.446 -0.535 1.046 1.00 94.75 91 PHE A C 1
ATOM 693 O O . PHE A 1 91 ? 2.118 -1.480 1.445 1.00 94.75 91 PHE A O 1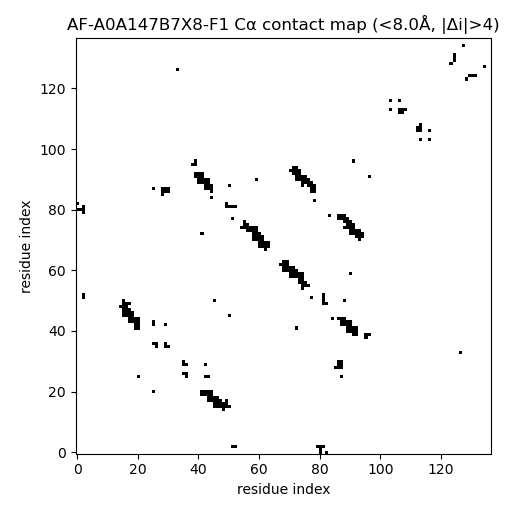
ATOM 700 N N . MET A 1 92 ? 0.550 0.075 1.811 1.00 94.44 92 MET A N 1
ATOM 701 C CA . MET A 1 92 ? 0.191 -0.403 3.142 1.00 94.44 92 MET A CA 1
ATOM 702 C C . MET A 1 92 ? -0.770 -1.584 3.002 1.00 94.44 92 MET A C 1
ATOM 704 O O . MET A 1 92 ? -1.799 -1.459 2.340 1.00 94.44 92 MET A O 1
ATOM 708 N N . SER A 1 93 ? -0.438 -2.723 3.606 1.00 95.31 93 SER A N 1
ATOM 709 C CA . SER A 1 93 ? -1.223 -3.958 3.570 1.00 95.31 93 SER A CA 1
ATOM 710 C C . SER A 1 93 ? -2.557 -3.799 4.293 1.00 95.31 93 SER A C 1
ATOM 712 O O . SER A 1 93 ? -2.601 -3.573 5.502 1.00 95.31 93 SER A O 1
ATOM 714 N N . THR A 1 94 ? -3.665 -3.999 3.577 1.00 94.81 94 THR A N 1
ATOM 715 C CA . THR A 1 94 ? -5.007 -3.975 4.186 1.00 94.81 94 THR A CA 1
ATOM 716 C C . THR A 1 94 ? -5.224 -5.131 5.153 1.00 94.81 94 THR A C 1
ATOM 718 O O . THR A 1 94 ? -5.908 -4.966 6.157 1.00 94.81 94 THR A O 1
ATOM 721 N N . ALA A 1 95 ? -4.612 -6.288 4.890 1.00 93.88 95 ALA A N 1
ATOM 722 C CA . ALA A 1 95 ? -4.675 -7.436 5.788 1.00 93.88 95 ALA A CA 1
ATOM 723 C C . ALA A 1 95 ? -3.916 -7.171 7.097 1.00 93.88 95 ALA A C 1
ATOM 725 O O . ALA A 1 95 ? -4.397 -7.536 8.163 1.00 93.88 95 ALA A O 1
ATOM 726 N N . ALA A 1 96 ? -2.761 -6.498 7.032 1.00 90.25 96 ALA A N 1
ATOM 727 C CA . ALA A 1 96 ? -2.014 -6.125 8.235 1.00 90.25 96 ALA A CA 1
ATOM 728 C C . ALA A 1 96 ? -2.741 -5.046 9.057 1.00 90.25 96 ALA A C 1
ATOM 730 O O . ALA A 1 96 ? -2.627 -5.032 10.280 1.00 90.25 96 ALA A O 1
ATOM 731 N N . MET A 1 97 ? -3.502 -4.164 8.399 1.00 90.06 97 MET A N 1
ATOM 732 C CA . MET A 1 97 ? -4.287 -3.109 9.053 1.00 90.06 97 MET A CA 1
ATOM 733 C C . MET A 1 97 ? -5.664 -3.568 9.552 1.00 90.06 97 MET A C 1
ATOM 735 O O . MET A 1 97 ? -6.302 -2.841 10.311 1.00 90.06 97 MET A O 1
ATOM 739 N N . GLU A 1 98 ? -6.133 -4.759 9.170 1.00 90.75 98 GLU A N 1
ATOM 740 C CA . GLU A 1 98 ? -7.452 -5.273 9.561 1.00 90.75 98 GLU A CA 1
ATOM 741 C C . GLU A 1 98 ? -7.694 -5.223 11.084 1.00 90.75 98 GLU A C 1
ATOM 743 O O . GLU A 1 98 ? -8.750 -4.725 11.479 1.00 90.75 98 GLU A O 1
ATOM 748 N N . PRO A 1 99 ? -6.766 -5.652 11.968 1.00 88.25 99 PRO A N 1
ATOM 749 C CA . PRO A 1 99 ? -7.008 -5.592 13.410 1.00 88.25 99 PRO A CA 1
ATOM 750 C C . PRO A 1 99 ? -7.228 -4.163 13.921 1.00 88.25 99 PRO A C 1
ATOM 752 O O . PRO A 1 99 ? -8.088 -3.942 14.770 1.00 88.25 99 PRO A O 1
ATOM 755 N N . TRP A 1 100 ? -6.487 -3.192 13.377 1.00 87.94 100 TRP A N 1
ATOM 756 C CA . TRP A 1 100 ? -6.630 -1.777 13.728 1.00 87.94 100 TRP A CA 1
ATOM 757 C C . TRP A 1 100 ? -7.976 -1.214 13.255 1.00 87.94 100 TRP A C 1
ATOM 759 O O . TRP A 1 100 ? -8.662 -0.544 14.024 1.00 87.94 100 TRP A O 1
ATOM 769 N N . LEU A 1 101 ? -8.396 -1.552 12.029 1.00 88.69 101 LEU A N 1
ATOM 770 C CA . LEU A 1 101 ? -9.698 -1.151 11.482 1.00 88.69 101 LEU A CA 1
ATOM 771 C C . LEU A 1 101 ? -10.863 -1.720 12.300 1.00 88.69 101 LEU A C 1
ATOM 773 O O . LEU A 1 101 ? -11.807 -1.001 12.606 1.00 88.69 101 LEU A O 1
ATOM 777 N N . ARG A 1 102 ? -10.783 -2.993 12.700 1.00 92.00 102 ARG A N 1
ATOM 778 C CA . ARG A 1 102 ? -11.820 -3.627 13.529 1.00 92.00 102 ARG A CA 1
ATOM 779 C C . ARG A 1 102 ? -11.954 -2.976 14.896 1.00 92.00 102 ARG A C 1
ATOM 781 O O . ARG A 1 102 ? -13.062 -2.876 15.414 1.00 92.00 102 ARG A O 1
ATOM 788 N N . GLU A 1 103 ? -10.840 -2.557 15.487 1.00 91.00 103 GLU A N 1
ATOM 789 C CA . GLU A 1 103 ? -10.883 -1.838 16.755 1.00 91.00 103 GLU A CA 1
ATOM 790 C C . GLU A 1 103 ? -11.489 -0.443 16.579 1.00 91.00 103 GLU A C 1
ATOM 792 O O . GLU A 1 103 ? -12.334 -0.061 17.384 1.00 91.00 103 GLU A O 1
ATOM 797 N N . TYR A 1 104 ? -11.152 0.271 15.498 1.00 92.50 104 TYR A N 1
ATOM 798 C CA . TYR A 1 104 ? -11.794 1.545 15.161 1.00 92.50 104 TYR A CA 1
ATOM 799 C C . TYR A 1 104 ? -13.321 1.404 15.047 1.00 92.50 104 TYR A C 1
ATOM 801 O O . TYR A 1 104 ? -14.050 2.121 15.730 1.00 92.50 104 TYR A O 1
ATOM 809 N N . GLU A 1 105 ? -13.811 0.435 14.266 1.00 94.69 105 GLU A N 1
ATOM 810 C CA . GLU A 1 105 ? -15.251 0.150 14.110 1.00 94.69 105 GLU A CA 1
ATOM 811 C C . GLU A 1 105 ? -15.937 -0.171 15.450 1.00 94.69 105 GLU A C 1
ATOM 813 O O . GLU A 1 105 ? -17.109 0.143 15.659 1.00 94.69 105 GLU A O 1
ATOM 818 N N . ARG A 1 106 ? -15.218 -0.801 16.387 1.00 95.62 106 ARG A N 1
ATOM 819 C CA . ARG A 1 106 ? -15.748 -1.127 17.716 1.00 95.62 106 ARG A CA 1
ATOM 820 C C . ARG A 1 106 ? -15.941 0.124 18.578 1.00 95.62 106 ARG A C 1
ATOM 822 O O . ARG A 1 106 ? -16.899 0.173 19.351 1.00 95.62 106 ARG A O 1
ATOM 829 N N . VAL A 1 107 ? -15.026 1.092 18.485 1.00 95.31 107 VAL A N 1
ATOM 830 C CA . VAL A 1 107 ? -14.976 2.261 19.382 1.00 95.31 107 VAL A CA 1
ATOM 831 C C . VAL A 1 107 ? -15.575 3.530 18.792 1.00 95.31 107 VAL A C 1
ATOM 833 O O . VAL A 1 107 ? -15.899 4.433 19.557 1.00 95.31 107 VAL A O 1
ATOM 836 N N . GLU A 1 108 ? -15.756 3.629 17.471 1.00 95.00 108 GLU A N 1
ATOM 837 C CA . GLU A 1 108 ? -16.171 4.873 16.798 1.00 95.00 108 GLU A CA 1
ATOM 838 C C . GLU A 1 108 ? -17.495 5.458 17.323 1.00 95.00 108 GLU A C 1
ATOM 840 O O . GLU A 1 108 ? -17.704 6.670 17.281 1.00 95.00 108 GLU A O 1
ATOM 845 N N . GLY A 1 109 ? -18.376 4.615 17.873 1.00 96.00 109 GLY A N 1
ATOM 846 C CA . GLY A 1 109 ? -19.646 5.026 18.477 1.00 96.00 109 GLY A CA 1
ATOM 847 C C . GLY A 1 109 ? -19.549 5.556 19.915 1.00 96.00 109 GLY A C 1
ATOM 848 O O . GLY A 1 109 ? -20.545 6.065 20.432 1.00 96.00 109 GLY A O 1
ATOM 849 N N . ASN A 1 110 ? -18.391 5.442 20.572 1.00 97.25 110 ASN A N 1
ATOM 850 C CA . ASN A 1 110 ? -18.154 5.909 21.937 1.00 97.25 110 ASN A CA 1
ATOM 851 C C . ASN A 1 110 ? -17.024 6.962 21.952 1.00 97.25 110 ASN A C 1
ATOM 853 O O . ASN A 1 110 ? -15.859 6.596 21.803 1.00 97.25 110 ASN A O 1
ATOM 857 N N . PRO A 1 111 ? -17.330 8.254 22.183 1.00 95.62 111 PRO A N 1
ATOM 858 C CA . PRO A 1 111 ? -16.335 9.328 22.147 1.00 95.62 111 PRO A CA 1
ATOM 859 C C . PRO A 1 111 ? -15.131 9.132 23.077 1.00 95.62 111 PRO A C 1
ATOM 861 O O . PRO A 1 111 ? -14.016 9.480 22.693 1.00 95.62 111 PRO A O 1
ATOM 864 N N . ASP A 1 112 ? -15.338 8.568 24.270 1.00 95.38 112 ASP A N 1
ATOM 865 C CA . ASP A 1 112 ? -14.260 8.379 25.248 1.00 95.38 112 ASP A CA 1
ATOM 866 C C . ASP A 1 112 ? -13.314 7.249 24.815 1.00 95.38 112 ASP A C 1
ATOM 868 O O . ASP A 1 112 ? -12.091 7.383 24.890 1.00 95.38 112 ASP A O 1
ATOM 872 N N . GLU A 1 113 ? -13.867 6.145 24.303 1.00 94.06 113 GLU A N 1
ATOM 873 C CA . GLU A 1 113 ? -13.066 5.037 23.767 1.00 94.06 113 GLU A CA 1
ATOM 874 C C . GLU A 1 113 ? -12.366 5.426 22.460 1.00 94.06 113 GLU A C 1
ATOM 876 O O . GLU A 1 113 ? -11.207 5.065 22.253 1.00 94.06 113 GLU A O 1
ATOM 881 N N . LEU A 1 114 ? -13.032 6.205 21.603 1.00 92.19 114 LEU A N 1
ATOM 882 C CA . LEU A 1 114 ? -12.448 6.727 20.372 1.00 92.19 114 LEU A CA 1
ATOM 883 C C . LEU A 1 114 ? -11.272 7.670 20.658 1.00 92.19 114 LEU A C 1
ATOM 885 O O . LEU A 1 114 ? -10.253 7.592 19.974 1.00 92.19 114 LEU A O 1
ATOM 889 N N . ALA A 1 115 ? -11.376 8.535 21.671 1.00 89.88 115 ALA A N 1
ATOM 890 C CA . ALA A 1 115 ? -10.269 9.397 22.078 1.00 89.88 115 ALA A CA 1
ATOM 891 C C . ALA A 1 115 ? -9.049 8.569 22.517 1.00 89.88 115 ALA A C 1
ATOM 893 O O . ALA A 1 115 ? -7.947 8.789 22.016 1.00 89.88 115 ALA A O 1
ATOM 894 N N . ALA A 1 116 ? -9.261 7.556 23.365 1.00 88.81 116 ALA A N 1
ATOM 895 C CA . ALA A 1 116 ? -8.194 6.656 23.803 1.00 88.81 116 ALA A CA 1
ATOM 896 C C . ALA A 1 116 ? -7.570 5.861 22.641 1.00 88.81 116 ALA A C 1
ATOM 898 O O . ALA A 1 116 ? -6.360 5.647 22.610 1.00 88.81 116 ALA A O 1
ATOM 899 N N . PHE A 1 117 ? -8.378 5.440 21.665 1.00 88.00 117 PHE A N 1
ATOM 900 C CA . PHE A 1 117 ? -7.892 4.795 20.446 1.00 88.00 117 PHE A CA 1
ATOM 901 C C . PHE A 1 117 ? -7.001 5.719 19.611 1.00 88.00 117 PHE A C 1
ATOM 903 O O . PHE A 1 117 ? -5.918 5.316 19.182 1.00 88.00 117 PHE A O 1
ATOM 910 N N . CYS A 1 118 ? -7.425 6.966 19.409 1.00 85.00 118 CYS A N 1
ATOM 911 C CA . CYS A 1 118 ? -6.663 7.960 18.657 1.00 85.00 118 CYS A CA 1
ATOM 912 C C . CYS A 1 118 ? -5.331 8.322 19.332 1.00 85.00 118 CYS A C 1
ATOM 914 O O . CYS A 1 118 ? -4.354 8.562 18.626 1.00 85.00 118 CYS A O 1
ATOM 916 N N . ASP A 1 119 ? -5.253 8.290 20.665 1.00 83.31 119 ASP A N 1
ATOM 917 C CA . ASP A 1 119 ? -3.999 8.504 21.405 1.00 83.31 119 ASP A CA 1
ATOM 918 C C . ASP A 1 119 ? -2.956 7.395 21.156 1.00 83.31 119 ASP A C 1
ATOM 920 O O . ASP A 1 119 ? -1.755 7.618 21.324 1.00 83.31 119 ASP A O 1
ATOM 924 N N . MET A 1 120 ? -3.390 6.200 20.731 1.00 72.69 120 MET A N 1
ATOM 925 C CA . MET A 1 120 ? -2.499 5.097 20.350 1.00 72.69 120 MET A CA 1
ATOM 926 C C . MET A 1 120 ? -2.008 5.185 18.902 1.00 72.69 120 MET A C 1
ATOM 928 O O . MET A 1 120 ? -1.109 4.428 18.523 1.00 72.69 120 MET A O 1
ATOM 932 N N . ALA A 1 121 ? -2.587 6.062 18.075 1.00 65.75 121 ALA A N 1
ATOM 933 C CA . ALA A 1 121 ? -2.131 6.218 16.703 1.00 65.75 121 ALA A CA 1
ATOM 934 C C . ALA A 1 121 ? -0.662 6.677 16.714 1.00 65.75 121 ALA A C 1
ATOM 936 O O . ALA A 1 121 ? -0.315 7.615 17.442 1.00 65.75 121 ALA A O 1
ATOM 937 N N . PRO A 1 122 ? 0.232 6.034 15.937 1.00 59.28 122 PRO A N 1
ATOM 938 C CA . PRO A 1 122 ? 1.613 6.478 15.853 1.00 59.28 122 PRO A CA 1
ATOM 939 C C . PRO A 1 122 ? 1.624 7.954 15.471 1.00 59.28 122 PRO A C 1
ATOM 941 O O . PRO A 1 122 ? 0.863 8.377 14.602 1.00 59.28 122 PRO A O 1
ATOM 944 N N . ASN A 1 123 ? 2.465 8.738 16.149 1.00 53.88 123 ASN A N 1
ATOM 945 C CA . ASN A 1 123 ? 2.549 10.174 15.928 1.00 53.88 123 ASN A CA 1
ATOM 946 C C . ASN A 1 123 ? 2.846 10.431 14.443 1.00 53.88 123 ASN A C 1
ATOM 948 O O . ASN A 1 123 ? 3.981 10.271 13.996 1.00 53.88 123 ASN A O 1
ATOM 952 N N . VAL A 1 124 ? 1.815 10.786 13.675 1.00 51.09 124 VAL A N 1
ATOM 953 C CA . VAL A 1 124 ? 1.878 10.931 12.214 1.00 51.09 124 VAL A CA 1
ATOM 954 C C . VAL A 1 124 ? 2.867 12.016 11.787 1.00 51.09 124 VAL A C 1
ATOM 956 O O . VAL A 1 124 ? 3.405 11.947 10.685 1.00 51.09 124 VAL A O 1
ATOM 959 N N . ALA A 1 125 ? 3.209 12.946 12.689 1.00 43.97 125 ALA A N 1
ATOM 960 C CA . ALA A 1 125 ? 4.288 13.913 12.492 1.00 43.97 125 ALA A CA 1
ATOM 961 C C . ALA A 1 125 ? 5.667 13.243 12.341 1.00 43.97 125 ALA A C 1
ATOM 963 O O . ALA A 1 125 ? 6.548 13.772 11.673 1.00 43.97 125 ALA A O 1
ATOM 964 N N . ARG A 1 126 ? 5.864 12.046 12.906 1.00 44.50 126 ARG A N 1
ATOM 965 C CA . ARG A 1 126 ? 7.086 11.255 12.719 1.00 44.50 126 ARG A CA 1
ATOM 966 C C . ARG A 1 126 ? 7.148 10.582 11.343 1.00 44.50 126 ARG A C 1
ATOM 968 O O . ARG A 1 126 ? 8.245 10.359 10.854 1.00 44.50 126 ARG A O 1
ATOM 975 N N . LEU A 1 127 ? 6.001 10.258 10.740 1.00 43.31 127 LEU A N 1
ATOM 976 C CA . LEU A 1 127 ? 5.917 9.566 9.444 1.00 43.31 127 LEU A CA 1
ATOM 977 C C . LEU A 1 127 ? 5.898 10.533 8.252 1.00 43.31 127 LEU A C 1
ATOM 979 O O . LEU A 1 127 ? 6.372 10.189 7.174 1.00 43.31 127 LEU A O 1
ATOM 983 N N . PHE A 1 128 ? 5.365 11.744 8.439 1.00 47.66 128 PHE A N 1
ATOM 984 C CA . PHE A 1 128 ? 5.184 12.723 7.360 1.00 47.66 128 PHE A CA 1
ATOM 985 C C . PHE A 1 128 ? 5.855 14.083 7.637 1.00 47.66 128 PHE A 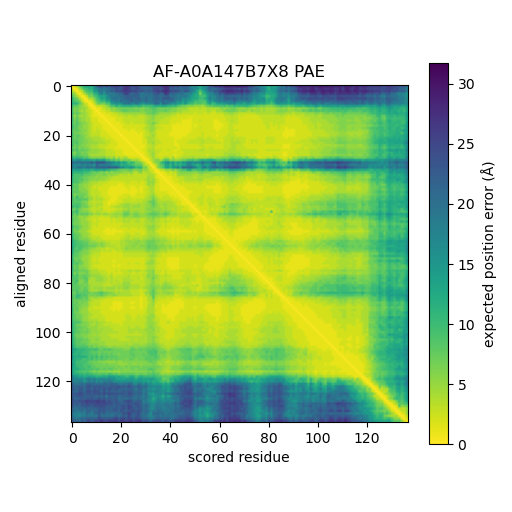C 1
ATOM 987 O O . PHE A 1 128 ? 5.798 14.983 6.796 1.00 47.66 128 PHE A O 1
ATOM 994 N N . GLY A 1 129 ? 6.528 14.248 8.782 1.00 47.09 129 GLY A N 1
ATOM 995 C CA . GLY A 1 129 ? 6.985 15.553 9.271 1.00 47.09 129 GLY A CA 1
ATOM 996 C C . GLY A 1 129 ? 5.827 16.420 9.786 1.00 47.09 129 GLY A C 1
ATOM 997 O O . GLY A 1 129 ? 4.656 16.063 9.664 1.00 47.09 129 GLY A O 1
ATOM 998 N N . ASP A 1 130 ? 6.143 17.595 10.334 1.00 47.00 130 ASP A N 1
ATOM 999 C CA . ASP A 1 130 ? 5.144 18.529 10.889 1.00 47.00 130 ASP A CA 1
ATOM 1000 C C . ASP A 1 130 ? 4.215 19.165 9.828 1.00 47.00 130 ASP A C 1
ATOM 1002 O O . ASP A 1 130 ? 3.249 19.845 10.175 1.00 47.00 130 ASP A O 1
ATOM 1006 N N . ASP A 1 131 ? 4.483 18.969 8.529 1.00 50.25 131 ASP A N 1
ATOM 1007 C CA . ASP A 1 131 ? 3.703 19.554 7.432 1.00 50.25 131 ASP A CA 1
ATOM 1008 C C . ASP A 1 131 ? 3.158 18.483 6.480 1.00 50.25 131 ASP A C 1
ATOM 1010 O O . ASP A 1 131 ? 3.679 18.230 5.392 1.00 50.25 131 ASP A O 1
ATOM 1014 N N . ILE A 1 132 ? 2.033 17.888 6.878 1.00 47.00 132 ILE A N 1
ATOM 1015 C CA . ILE A 1 132 ? 1.299 16.890 6.086 1.00 47.00 132 ILE A CA 1
ATOM 1016 C C . ILE A 1 132 ? 0.828 17.444 4.724 1.00 47.00 132 ILE A C 1
ATOM 1018 O O . ILE A 1 132 ? 0.565 16.686 3.794 1.00 47.00 132 ILE A O 1
ATOM 1022 N N . ARG A 1 133 ? 0.758 18.778 4.569 1.00 49.56 133 ARG A N 1
ATOM 1023 C CA . ARG A 1 133 ? 0.284 19.447 3.344 1.00 49.56 133 ARG A CA 1
ATOM 1024 C C . ARG A 1 133 ? 1.195 19.228 2.141 1.00 49.56 133 ARG A C 1
ATOM 1026 O O . ARG A 1 133 ? 0.706 19.275 1.020 1.00 49.56 133 ARG A O 1
ATOM 1033 N N . HIS A 1 134 ? 2.480 18.951 2.359 1.00 44.47 134 HIS A N 1
ATOM 1034 C CA . HIS A 1 134 ? 3.419 18.624 1.281 1.00 44.47 134 HIS A CA 1
ATOM 1035 C C . HIS A 1 134 ? 3.236 17.206 0.712 1.00 44.47 134 HIS A C 1
ATOM 1037 O O . HIS A 1 134 ? 3.800 16.901 -0.338 1.00 44.47 134 HIS A O 1
ATOM 1043 N N . TRP A 1 135 ? 2.468 16.346 1.390 1.00 41.41 135 TRP A N 1
ATOM 1044 C CA . TRP A 1 135 ? 2.259 14.944 1.011 1.00 41.41 135 TRP A CA 1
ATOM 1045 C C . TRP A 1 135 ? 0.873 14.668 0.416 1.00 41.41 135 TRP A C 1
ATOM 1047 O O . TRP A 1 135 ? 0.671 13.609 -0.167 1.00 41.41 135 TRP A O 1
ATOM 1057 N N . ILE A 1 136 ? -0.066 15.615 0.539 1.00 37.56 136 ILE A N 1
ATOM 1058 C CA . ILE A 1 136 ? -1.455 15.498 0.056 1.00 37.56 136 ILE A CA 1
ATOM 1059 C C . ILE A 1 136 ? -1.694 16.399 -1.184 1.00 37.56 136 ILE A C 1
ATOM 1061 O O . ILE A 1 136 ? -2.836 16.659 -1.550 1.00 37.56 136 ILE A O 1
ATOM 1065 N N . SER A 1 137 ? -0.639 16.900 -1.848 1.00 33.84 137 SER A N 1
ATOM 1066 C CA . SER A 1 137 ? -0.757 17.741 -3.059 1.00 33.84 137 SER A CA 1
ATOM 1067 C C . SER A 1 137 ? -0.366 17.016 -4.339 1.00 33.84 137 SER A C 1
ATOM 1069 O O . SER A 1 137 ? 0.816 16.596 -4.411 1.00 33.84 137 SER A O 1
#

InterPro domains:
  IPR001254 Serine proteases, trypsin domain [PF00089] (7-101)
  IPR001254 Serine proteases, trypsin domain [PS50240] (1-137)
  IPR009003 Peptidase S1, PA clan [SSF50494] (6-104)
  IPR051333 CLIP domain-containing serine protease [PTHR24260] (6-104)

Nearest PDB structures (foldseek):
  3tvj-assembly1_B  TM=8.606E-01  e=5.316E-04  Homo sapiens
  1q3x-assembly2_B  TM=8.557E-01  e=6.441E-04  Homo sapiens
  1pyt-assembly1_C  TM=7.955E-01  e=6.042E-04  Bos taurus
  1ao5-assembly1_A  TM=6.499E-01  e=7.339E-03  Mus musculus

Mean predicted aligned error: 7.64 Å

Sequence (137 aa):
TDAWDSSSLSQVLMQAEMEVLSPERCSRDFRPPDGPAEDYDICTKGVHGNVCKHDSGGPLVRKSADGRWVLHGVLYLGPRICTSPDRALVFMSTAAMEPWLREYERVEGNPDELAAFCDMAPNVARLFGDDIRHWIS

Radius of gyration: 16.78 Å; Cα contacts (8 Å, |Δi|>4): 170; chains: 1; bounding box: 37×37×45 Å

pLDDT: mean 83.0, std 16.99, range [33.84, 97.88]